Protein AF-A0A7X0MQ30-F1 (afdb_monomer)

Solvent-accessible surface area (backbone atoms only — not comparable to full-atom values): 6557 Å² total; per-residue (Å²): 137,87,84,81,88,86,81,87,87,79,82,89,75,83,76,76,78,77,78,80,74,75,78,70,84,86,68,98,62,91,64,59,76,67,46,70,65,43,79,49,44,94,32,74,65,85,77,55,67,76,88,53,61,70,71,43,67,51,77,50,74,36,59,38,91,88,68,49,41,32,40,32,34,32,32,28,37,94,89,52,46,76,43,52,78,46,75,47,73,62,68,83,75,82,79,127

Mean predicted aligned error: 13.66 Å

Organism: NCBI:txid424798

Secondary structure (DSSP, 8-state):
-------S--------------------SS-----TTSTTTTS--SS--TTSPTT-EEEEEEE-TTS-EEEEEEEE-TTS-EEEEEEEE-------

Foldseek 3Di:
DDDDDDDDDDDDDPPPPPPPPPPQDDDPDPADGDAVQDCQVSHFDPPQPVVDDAQDKDWDWDQGPVRFIKIWIWGQHPVSTITTPDMDTDDPPPDD

Sequence (96 aa):
MKIVAFSAGLLGLALALSSCTTAGASGGGSDIAPIKGSITYGGQPRSKLTKSPIGSTFPHEFIDQFGDRVSETYVIEPDRSLRIIDRHVISESFSD

pLDDT: mean 77.18, std 20.35, range [28.98, 97.19]

Structure (mmCIF, N/CA/C/O backbone):
data_AF-A0A7X0MQ30-F1
#
_entry.id   AF-A0A7X0MQ30-F1
#
loop_
_atom_site.group_PDB
_atom_site.id
_atom_site.type_symbol
_atom_site.label_atom_id
_atom_site.label_alt_id
_atom_site.label_comp_id
_atom_site.label_asym_id
_atom_site.label_entity_id
_atom_site.label_seq_id
_atom_site.pdbx_PDB_ins_code
_atom_site.Cartn_x
_atom_site.Cartn_y
_atom_site.Cartn_z
_atom_site.occupancy
_atom_site.B_iso_or_equiv
_atom_site.auth_seq_id
_atom_site.auth_comp_id
_atom_site.auth_asym_id
_atom_site.auth_atom_id
_atom_site.pdbx_PDB_model_num
ATOM 1 N N . MET A 1 1 ? -52.202 -25.183 -41.433 1.00 39.94 1 MET A N 1
ATOM 2 C CA . MET A 1 1 ? -51.294 -26.238 -41.933 1.00 39.94 1 MET A CA 1
ATOM 3 C C . MET A 1 1 ? -50.430 -26.717 -40.780 1.00 39.94 1 MET A C 1
ATOM 5 O O . MET A 1 1 ? -49.830 -25.893 -40.108 1.00 39.94 1 MET A O 1
ATOM 9 N N . LYS A 1 2 ? -50.468 -28.020 -40.493 1.00 28.98 2 LYS A N 1
ATOM 10 C CA . LYS A 1 2 ? -49.671 -28.688 -39.457 1.00 28.98 2 LYS A CA 1
ATOM 11 C C . LYS A 1 2 ? -48.277 -28.957 -40.024 1.00 28.98 2 LYS A C 1
ATOM 13 O O . LYS A 1 2 ? -48.193 -29.470 -41.136 1.00 28.98 2 LYS A O 1
ATOM 18 N N . ILE A 1 3 ? -47.226 -28.675 -39.264 1.00 41.81 3 ILE A N 1
ATOM 19 C CA . ILE A 1 3 ? -45.889 -29.204 -39.540 1.00 41.81 3 ILE A CA 1
ATOM 20 C C . ILE A 1 3 ? -45.582 -30.151 -38.384 1.00 41.81 3 ILE A C 1
ATOM 22 O O . ILE A 1 3 ? -45.582 -29.751 -37.222 1.00 41.81 3 ILE A O 1
ATOM 26 N N . VAL A 1 4 ? -45.480 -31.432 -38.724 1.00 39.47 4 VAL A N 1
ATOM 27 C CA . VAL A 1 4 ? -45.203 -32.546 -37.817 1.00 39.47 4 VAL A CA 1
ATOM 28 C C . VAL A 1 4 ? -43.687 -32.679 -37.636 1.00 39.47 4 VAL A C 1
ATOM 30 O O . VAL A 1 4 ? -42.911 -32.314 -38.513 1.00 39.47 4 VAL A O 1
ATOM 33 N N . ALA A 1 5 ? -43.330 -33.174 -36.454 1.00 45.81 5 ALA A N 1
ATOM 34 C CA . ALA A 1 5 ? -42.019 -33.367 -35.850 1.00 45.81 5 ALA A CA 1
ATOM 35 C C . ALA A 1 5 ? -40.883 -33.903 -36.743 1.00 45.81 5 ALA A C 1
ATOM 37 O O . ALA A 1 5 ? -41.089 -34.780 -37.577 1.00 45.81 5 ALA A O 1
ATOM 38 N N . PHE A 1 6 ? -39.655 -33.498 -36.399 1.00 42.03 6 PHE A N 1
ATOM 39 C CA . PHE A 1 6 ? -38.478 -34.360 -36.490 1.00 42.03 6 PHE A CA 1
ATOM 40 C C . PHE A 1 6 ? -37.872 -34.516 -35.095 1.00 42.03 6 PHE A C 1
ATOM 42 O O . PHE A 1 6 ? -37.391 -33.574 -34.470 1.00 42.03 6 PHE A O 1
ATOM 49 N N . SER A 1 7 ? -38.010 -35.730 -34.585 1.00 46.62 7 SER A N 1
ATOM 50 C CA . SER A 1 7 ? -37.460 -36.235 -33.341 1.00 46.62 7 SER A CA 1
ATOM 51 C C . SER A 1 7 ? -35.955 -36.477 -33.429 1.00 46.62 7 SER A C 1
ATOM 53 O O . SER A 1 7 ? -35.454 -36.912 -34.461 1.00 46.62 7 SER A O 1
ATOM 55 N N . ALA A 1 8 ? -35.325 -36.347 -32.260 1.00 51.62 8 ALA A N 1
ATOM 56 C CA . ALA A 1 8 ? -34.050 -36.931 -31.856 1.00 51.62 8 ALA A CA 1
ATOM 57 C C . ALA A 1 8 ? -32.776 -36.308 -32.445 1.00 51.62 8 ALA A C 1
ATOM 59 O O . ALA A 1 8 ? -32.358 -36.589 -33.562 1.00 51.62 8 ALA A O 1
ATOM 60 N N . GLY A 1 9 ? -32.091 -35.566 -31.575 1.00 50.53 9 GLY A N 1
ATOM 61 C CA . GLY A 1 9 ? -30.666 -35.296 -31.694 1.00 50.53 9 GLY A CA 1
ATOM 62 C C . GLY A 1 9 ? -30.362 -33.813 -31.694 1.00 50.53 9 GLY A C 1
ATOM 63 O O . GLY A 1 9 ? -30.347 -33.200 -32.748 1.00 50.53 9 GLY A O 1
ATOM 64 N N . LEU A 1 10 ? -30.061 -33.250 -30.524 1.00 50.22 10 LEU A N 1
ATOM 65 C CA . LEU A 1 10 ? -29.051 -32.200 -30.431 1.00 50.22 10 LEU A CA 1
ATOM 66 C C . LEU A 1 10 ? -28.559 -32.112 -28.983 1.00 50.22 10 LEU A C 1
ATOM 68 O O . LEU A 1 10 ? -29.249 -31.613 -28.099 1.00 50.22 10 LEU A O 1
ATOM 72 N N . LEU A 1 11 ? -27.388 -32.718 -28.778 1.00 51.47 11 LEU A N 1
ATOM 73 C CA . LEU A 1 11 ? -26.321 -32.307 -27.869 1.00 51.47 11 LEU A CA 1
ATOM 74 C C . LEU A 1 11 ? -26.724 -31.289 -26.793 1.00 51.47 11 LEU A C 1
ATOM 76 O O . LEU A 1 11 ? -26.901 -30.101 -27.063 1.00 51.47 11 LEU A O 1
ATOM 80 N N . GLY A 1 12 ? -26.748 -31.759 -25.546 1.00 55.94 12 GLY A N 1
ATOM 81 C CA . GLY A 1 12 ? -26.657 -30.883 -24.392 1.00 55.94 12 GLY A CA 1
ATOM 82 C C . GLY A 1 12 ? -25.375 -30.061 -24.475 1.00 55.94 12 GLY A C 1
ATOM 83 O O . GLY A 1 12 ? -24.274 -30.603 -24.418 1.00 55.94 12 GLY A O 1
ATOM 84 N N . LEU A 1 13 ? -25.530 -28.749 -24.591 1.00 53.97 13 LEU A N 1
ATOM 85 C CA . LEU A 1 13 ? -24.466 -27.794 -24.336 1.00 53.97 13 LEU A CA 1
ATOM 86 C C . LEU A 1 13 ? -24.968 -26.848 -23.249 1.00 53.97 13 LEU A C 1
ATOM 88 O O . LEU A 1 13 ? -25.385 -25.722 -23.503 1.00 53.97 13 LEU A O 1
ATOM 92 N N . ALA A 1 14 ? -24.973 -27.351 -22.014 1.00 56.38 14 ALA A N 1
ATOM 93 C CA . ALA A 1 14 ? -25.026 -26.495 -20.844 1.00 56.38 14 ALA A CA 1
ATOM 94 C C . ALA A 1 14 ? -23.694 -25.738 -20.796 1.00 56.38 14 ALA A C 1
ATOM 96 O O . ALA A 1 14 ? -22.693 -26.255 -20.299 1.00 56.38 14 ALA A O 1
ATOM 97 N N . LEU A 1 15 ? -23.655 -24.538 -21.377 1.00 57.44 15 LEU A N 1
ATOM 98 C CA . LEU A 1 15 ? -22.547 -23.617 -21.168 1.00 57.44 15 LEU A CA 1
ATOM 99 C C . LEU A 1 15 ? -22.587 -23.180 -19.702 1.00 57.44 15 LEU A C 1
ATOM 101 O O . LEU A 1 15 ? -23.260 -22.219 -19.335 1.00 57.44 15 LEU A O 1
ATOM 105 N N . ALA A 1 16 ? -21.874 -23.918 -18.855 1.00 60.09 16 ALA A N 1
ATOM 106 C CA . ALA A 1 16 ? -21.435 -23.419 -17.569 1.00 60.09 16 ALA A CA 1
ATOM 107 C C . ALA A 1 16 ? -20.492 -22.244 -17.852 1.00 60.09 16 ALA A C 1
ATOM 109 O O . ALA A 1 16 ? -19.310 -22.429 -18.143 1.00 60.09 16 ALA A O 1
ATOM 110 N N . LEU A 1 17 ? -21.035 -21.028 -17.835 1.00 56.12 17 LEU A N 1
ATOM 111 C CA . LEU A 1 17 ? -20.242 -19.808 -17.786 1.00 56.12 17 LEU A CA 1
ATOM 112 C C . LEU A 1 17 ? -19.455 -19.854 -16.473 1.00 56.12 17 LEU A C 1
ATOM 114 O O . LEU A 1 17 ? -19.978 -19.564 -15.399 1.00 56.12 17 LEU A O 1
ATOM 118 N N . SER A 1 18 ? -18.208 -20.314 -16.559 1.00 58.19 18 SER A N 1
ATOM 119 C CA . SER A 1 18 ? -17.237 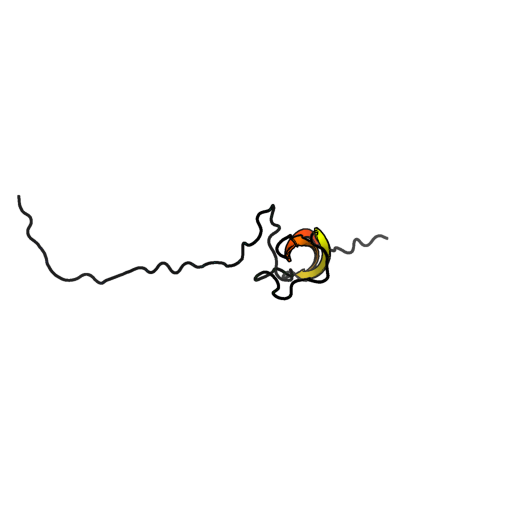-20.226 -15.477 1.00 58.19 18 SER A CA 1
ATOM 120 C C . SER A 1 18 ? -17.034 -18.743 -15.180 1.00 58.19 18 SER A C 1
ATOM 122 O O . SER A 1 18 ? -16.438 -18.015 -15.972 1.00 58.19 18 SER A O 1
ATOM 124 N N . SER A 1 19 ? -17.614 -18.281 -14.073 1.00 52.91 19 SER A N 1
ATOM 125 C CA . SER A 1 19 ? -17.378 -16.942 -13.547 1.00 52.91 19 SER A CA 1
ATOM 126 C C . SER A 1 19 ? -15.902 -16.845 -13.179 1.00 52.91 19 SER A C 1
ATOM 128 O O . SER A 1 19 ? -15.463 -17.412 -12.178 1.00 52.91 19 SER A O 1
ATOM 130 N N . CYS A 1 20 ? -15.126 -16.133 -13.992 1.00 58.97 20 CYS A N 1
ATOM 131 C CA . CYS A 1 20 ? -13.810 -15.640 -13.622 1.00 58.97 20 CYS A CA 1
ATOM 132 C C . CYS A 1 20 ? -13.987 -14.559 -12.548 1.00 58.97 20 CYS A C 1
ATOM 134 O O . CYS A 1 20 ? -13.934 -13.360 -12.809 1.00 58.97 20 CYS A O 1
ATOM 136 N N . THR A 1 21 ? -14.240 -14.987 -11.311 1.00 51.72 21 THR A N 1
ATOM 137 C CA . THR A 1 21 ? -14.206 -14.095 -10.157 1.00 51.72 21 THR A CA 1
ATOM 138 C C . THR A 1 21 ? -12.752 -13.686 -9.947 1.00 51.72 21 THR A C 1
ATOM 140 O O . THR A 1 21 ? -11.996 -14.371 -9.261 1.00 51.72 21 THR A O 1
ATOM 143 N N . THR A 1 22 ? -12.346 -12.564 -10.546 1.00 50.78 22 THR A N 1
ATOM 144 C CA . THR A 1 22 ? -11.201 -11.789 -10.065 1.00 50.78 22 THR A CA 1
ATOM 145 C C . THR A 1 22 ? -11.548 -11.347 -8.647 1.00 50.78 22 THR A C 1
ATOM 147 O O . THR A 1 22 ? -12.189 -10.321 -8.423 1.00 50.78 22 THR A O 1
ATOM 150 N N . ALA A 1 23 ? -11.188 -12.177 -7.671 1.00 49.25 23 ALA A N 1
ATOM 151 C CA . ALA A 1 23 ? -11.203 -11.836 -6.260 1.00 49.25 23 ALA A CA 1
ATOM 152 C C . ALA A 1 23 ? -10.100 -10.794 -6.023 1.00 49.25 23 ALA A C 1
ATOM 154 O O . ALA A 1 23 ? -8.984 -11.129 -5.644 1.00 49.25 23 ALA A O 1
ATOM 155 N N . GLY A 1 24 ? -10.388 -9.537 -6.354 1.00 51.03 24 GLY A N 1
ATOM 156 C CA . GLY A 1 24 ? -9.414 -8.449 -6.272 1.00 51.03 24 GLY A CA 1
ATOM 157 C C . GLY A 1 24 ? -10.007 -7.057 -6.077 1.00 51.03 24 GLY A C 1
ATOM 158 O O . GLY A 1 24 ? -9.249 -6.100 -6.041 1.00 51.03 24 GLY A O 1
ATOM 159 N N . ALA A 1 25 ? -11.327 -6.921 -5.929 1.00 51.44 25 ALA A N 1
ATOM 160 C CA . ALA A 1 25 ? -11.961 -5.647 -5.598 1.00 51.44 25 ALA A CA 1
ATOM 161 C C . ALA A 1 25 ? -12.604 -5.757 -4.211 1.00 51.44 25 ALA A C 1
ATOM 163 O O . ALA A 1 25 ? -13.752 -6.168 -4.059 1.00 51.44 25 ALA A O 1
ATOM 164 N N . SER A 1 26 ? -11.828 -5.462 -3.174 1.00 48.50 26 SER A N 1
ATOM 165 C CA . SER A 1 26 ? -12.323 -5.303 -1.806 1.00 48.50 26 SER A CA 1
ATOM 166 C C . SER A 1 26 ? -11.875 -3.929 -1.326 1.00 48.50 26 SER A C 1
ATOM 168 O O . SER A 1 26 ? -10.770 -3.802 -0.812 1.00 48.50 26 SER A O 1
ATOM 170 N N . GLY A 1 27 ? -12.707 -2.910 -1.553 1.00 47.72 27 GLY A N 1
ATOM 171 C CA . GLY A 1 27 ? -12.417 -1.538 -1.135 1.00 47.72 27 GLY A CA 1
ATOM 172 C C . GLY A 1 27 ? -13.348 -0.514 -1.777 1.00 47.72 27 GLY A C 1
ATOM 173 O O . GLY A 1 27 ? -13.059 0.032 -2.831 1.00 47.72 27 GLY A O 1
ATOM 174 N N . GLY A 1 28 ? -14.503 -0.250 -1.164 1.00 45.88 28 GLY A N 1
ATOM 175 C CA . GLY A 1 28 ? -15.374 0.852 -1.576 1.00 45.88 28 GLY A CA 1
ATOM 176 C C . GLY A 1 28 ? -14.736 2.200 -1.233 1.00 45.88 28 GLY A C 1
ATOM 177 O O . GLY A 1 28 ? -14.860 2.673 -0.110 1.00 45.88 28 GLY A O 1
ATOM 178 N N . GLY A 1 29 ? -14.053 2.813 -2.193 1.00 51.69 29 GLY A N 1
ATOM 179 C CA . GLY A 1 29 ? -13.465 4.148 -2.104 1.00 51.69 29 GLY A CA 1
ATOM 180 C C . GLY A 1 29 ? -12.840 4.522 -3.445 1.00 51.69 29 GLY A C 1
ATOM 181 O O . GLY A 1 29 ? -12.821 3.695 -4.351 1.00 51.69 29 GLY A O 1
ATOM 182 N N . SER A 1 30 ? -12.355 5.754 -3.606 1.00 58.84 30 SER A N 1
ATOM 183 C CA . SER A 1 30 ? -11.515 6.150 -4.747 1.00 58.84 30 SER A CA 1
ATOM 184 C C . SER A 1 30 ? -10.238 5.305 -4.727 1.00 58.84 30 SER A C 1
ATOM 186 O O . SER A 1 30 ? -9.252 5.684 -4.100 1.00 58.84 30 SER A O 1
ATOM 188 N N . ASP A 1 31 ? -10.312 4.099 -5.283 1.00 73.81 31 ASP A N 1
ATOM 189 C CA . ASP A 1 31 ? -9.355 3.044 -4.978 1.00 73.81 31 ASP A CA 1
ATOM 190 C C . ASP A 1 31 ? -8.183 3.145 -5.949 1.00 73.81 31 ASP A C 1
ATOM 192 O O . ASP A 1 31 ? -8.313 2.925 -7.158 1.00 73.81 31 ASP A O 1
ATOM 196 N N . ILE A 1 32 ? -7.025 3.537 -5.423 1.00 90.62 32 ILE A N 1
ATOM 197 C CA . ILE A 1 32 ? -5.776 3.453 -6.167 1.00 90.62 32 ILE A CA 1
ATOM 198 C C . ILE A 1 32 ? -5.498 1.964 -6.357 1.00 90.62 32 ILE A C 1
ATOM 200 O O . ILE A 1 32 ? -5.219 1.244 -5.400 1.00 90.62 32 ILE A O 1
ATOM 204 N N . ALA A 1 33 ? -5.590 1.496 -7.603 1.00 92.31 33 ALA A N 1
ATOM 205 C CA . ALA A 1 33 ? -5.402 0.086 -7.905 1.00 92.31 33 ALA A CA 1
ATOM 206 C C . ALA A 1 33 ? -3.980 -0.378 -7.511 1.00 92.31 33 ALA A C 1
ATOM 208 O O . ALA A 1 33 ? -3.003 0.305 -7.865 1.00 92.31 33 ALA A O 1
ATOM 209 N N . PRO A 1 34 ? -3.845 -1.534 -6.830 1.00 94.25 34 PRO A N 1
ATOM 210 C CA . PRO A 1 34 ? -2.546 -2.114 -6.506 1.00 94.25 34 PRO A CA 1
ATOM 211 C C . PRO A 1 34 ? -1.753 -2.445 -7.773 1.00 94.25 34 PRO A C 1
ATOM 213 O O . PRO A 1 34 ? -2.313 -2.942 -8.752 1.00 94.25 34 PRO A O 1
ATOM 216 N N . ILE A 1 35 ? -0.441 -2.224 -7.737 1.00 95.19 35 ILE A N 1
ATOM 217 C CA . ILE A 1 35 ? 0.495 -2.602 -8.806 1.00 95.19 35 ILE A CA 1
ATOM 218 C C . ILE A 1 35 ? 1.455 -3.679 -8.308 1.00 95.19 35 ILE A C 1
ATOM 220 O O . ILE A 1 35 ? 1.502 -3.983 -7.117 1.00 95.19 35 ILE A O 1
ATOM 224 N N . LYS A 1 36 ? 2.230 -4.289 -9.212 1.00 94.94 36 LYS A N 1
ATOM 225 C CA . LYS A 1 36 ? 3.237 -5.269 -8.798 1.00 94.94 36 LYS A CA 1
ATOM 226 C C . LYS A 1 36 ? 4.194 -4.622 -7.786 1.00 94.94 36 LYS A C 1
ATOM 228 O O . LYS A 1 36 ? 4.889 -3.677 -8.131 1.00 94.94 36 LYS A O 1
ATOM 233 N N . GLY A 1 37 ? 4.233 -5.182 -6.576 1.00 94.31 37 GLY A N 1
ATOM 234 C CA . GLY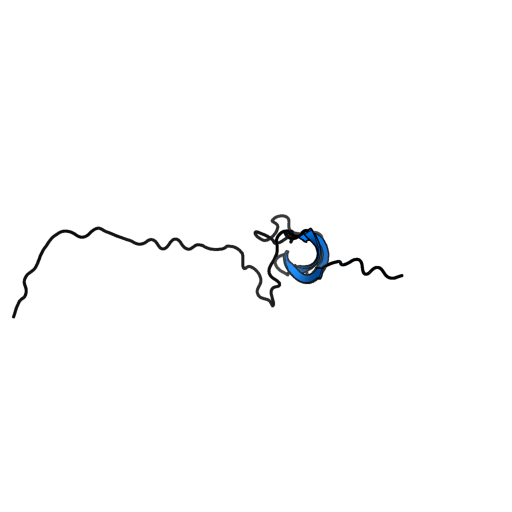 A 1 37 ? 5.060 -4.716 -5.458 1.00 94.31 37 GLY A CA 1
ATOM 235 C C . GLY A 1 37 ? 4.276 -4.028 -4.331 1.00 94.31 37 GLY A C 1
ATOM 236 O O . GLY A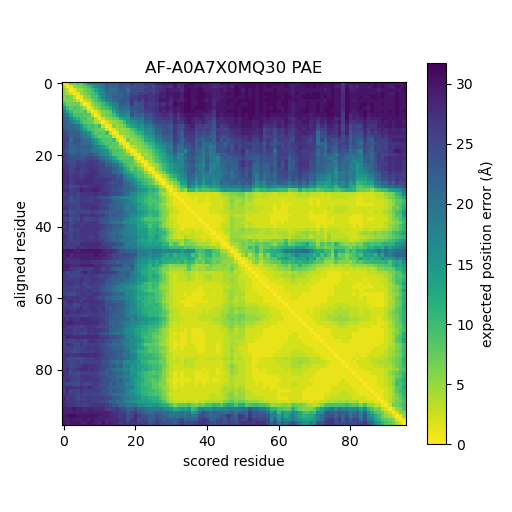 1 37 ? 4.757 -4.017 -3.196 1.00 94.31 37 GLY A O 1
ATOM 237 N N . SER A 1 38 ? 3.042 -3.578 -4.596 1.00 95.88 38 SER A N 1
ATOM 238 C CA . SER A 1 38 ? 2.088 -3.160 -3.561 1.00 95.88 38 SER A CA 1
ATOM 239 C C . SER A 1 38 ? 1.827 -4.296 -2.562 1.00 95.88 38 SER A C 1
ATOM 241 O O . SER A 1 38 ? 1.775 -5.468 -2.941 1.00 95.88 38 SER A O 1
ATOM 243 N N . ILE A 1 39 ? 1.564 -3.968 -1.294 1.00 93.94 39 ILE A N 1
ATOM 244 C CA . ILE A 1 39 ? 1.230 -4.954 -0.246 1.00 93.94 39 ILE A CA 1
ATOM 245 C C . ILE A 1 39 ? -0.068 -5.698 -0.578 1.00 93.94 39 ILE A C 1
ATOM 247 O O . ILE A 1 39 ? -0.216 -6.879 -0.273 1.00 93.94 39 ILE A O 1
ATOM 251 N N . THR A 1 40 ? -1.013 -4.998 -1.202 1.00 93.56 40 THR A N 1
ATOM 252 C CA . THR A 1 40 ? -2.328 -5.524 -1.581 1.00 93.56 40 THR A CA 1
ATOM 253 C C . THR A 1 40 ? -2.350 -6.143 -2.981 1.00 93.56 40 THR A C 1
ATOM 255 O O . THR A 1 40 ? -3.414 -6.526 -3.479 1.00 93.56 40 THR A O 1
ATOM 258 N N . TYR A 1 41 ? -1.192 -6.261 -3.645 1.00 94.25 41 TYR A N 1
ATOM 259 C CA . TYR A 1 41 ? -1.107 -6.896 -4.955 1.00 94.25 41 TYR A CA 1
ATOM 260 C C . TYR A 1 41 ? -1.424 -8.393 -4.857 1.00 94.25 41 TYR A C 1
ATOM 262 O O . TYR A 1 41 ? -0.765 -9.141 -4.139 1.00 94.25 41 TYR A O 1
ATOM 270 N N . GLY A 1 42 ? -2.442 -8.841 -5.597 1.00 91.69 42 GLY A N 1
ATOM 271 C CA . GLY A 1 42 ? -2.948 -10.216 -5.508 1.00 91.69 42 GLY A CA 1
ATOM 272 C C . GLY A 1 42 ? -3.875 -10.475 -4.311 1.00 91.69 42 GLY A C 1
ATOM 273 O O . GLY A 1 42 ? -4.249 -11.624 -4.080 1.00 91.69 42 GLY A O 1
ATOM 274 N N . GLY A 1 43 ? -4.269 -9.429 -3.576 1.00 91.19 43 GLY A N 1
ATOM 275 C CA . GLY A 1 43 ? -5.248 -9.490 -2.491 1.00 91.19 43 GLY A CA 1
ATOM 276 C C . GLY A 1 43 ? -4.745 -8.899 -1.173 1.00 91.19 43 GLY A C 1
ATOM 277 O O . GLY A 1 43 ? -3.596 -8.497 -1.033 1.00 91.19 43 GLY A O 1
ATOM 278 N N . GLN A 1 44 ? -5.632 -8.851 -0.179 1.00 91.81 44 GLN A N 1
ATOM 279 C CA . GLN A 1 44 ? -5.321 -8.316 1.149 1.00 91.81 44 GLN A CA 1
ATOM 280 C C . GLN A 1 44 ? -4.410 -9.266 1.953 1.00 91.81 44 GLN A C 1
ATOM 282 O O . GLN A 1 44 ? -4.628 -10.486 1.937 1.00 91.81 44 GLN A O 1
ATOM 287 N N . PRO A 1 45 ? -3.427 -8.746 2.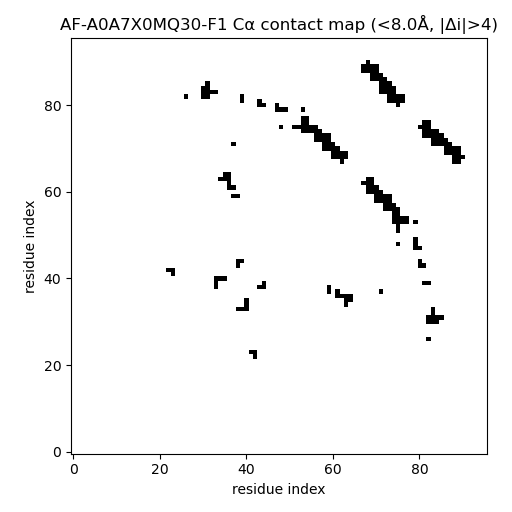714 1.00 86.12 45 PRO A N 1
ATOM 288 C CA . PRO A 1 45 ? -2.573 -9.575 3.555 1.00 86.12 45 PRO A CA 1
ATOM 289 C C . PRO A 1 45 ? -3.384 -10.288 4.645 1.00 86.12 45 PRO A C 1
ATOM 291 O O . PRO A 1 45 ? -4.226 -9.702 5.327 1.00 86.12 45 PRO A O 1
ATOM 294 N N . ARG A 1 46 ? -3.099 -11.580 4.853 1.00 76.00 46 ARG A N 1
ATOM 295 C CA . ARG A 1 46 ? -3.779 -12.397 5.880 1.00 76.00 46 ARG A CA 1
ATOM 296 C C . ARG A 1 46 ? -3.317 -12.048 7.296 1.00 76.00 46 ARG A C 1
ATOM 298 O O . ARG A 1 46 ? -4.081 -12.196 8.249 1.00 76.00 46 ARG A O 1
ATOM 305 N N . SER A 1 47 ? -2.080 -11.572 7.440 1.00 75.31 47 SER A N 1
ATOM 306 C CA . SER A 1 47 ? -1.571 -11.010 8.688 1.00 75.31 47 SER A CA 1
ATOM 307 C C . SER A 1 47 ? -2.096 -9.586 8.842 1.00 75.31 47 SER A C 1
ATOM 309 O O . SER A 1 47 ? -1.521 -8.633 8.319 1.00 75.31 47 SER A O 1
ATOM 311 N N . LYS A 1 48 ? -3.213 -9.437 9.554 1.00 66.56 48 LYS A N 1
ATOM 312 C CA . LYS A 1 48 ? -3.746 -8.118 9.902 1.00 66.56 48 LYS A CA 1
ATOM 313 C C . LYS A 1 48 ? -2.726 -7.375 10.767 1.00 66.56 48 LYS A C 1
ATOM 315 O O . LYS A 1 48 ? -2.182 -7.959 11.709 1.00 66.56 48 LYS A O 1
ATOM 320 N N . LEU A 1 49 ? -2.531 -6.080 10.514 1.00 75.06 49 LEU A N 1
ATOM 321 C CA . LEU A 1 49 ? -1.778 -5.176 11.394 1.00 75.06 49 LEU A CA 1
ATOM 322 C C . LEU A 1 49 ? -2.574 -4.930 12.687 1.00 75.06 49 LEU A C 1
ATOM 324 O O . LEU A 1 49 ? -3.103 -3.854 12.938 1.00 75.06 49 LEU A O 1
ATOM 328 N N . THR A 1 50 ? -2.727 -5.981 13.497 1.00 72.56 50 THR A N 1
ATOM 329 C CA . THR A 1 50 ? -3.617 -6.017 14.668 1.00 72.56 50 THR A CA 1
ATOM 330 C C . THR A 1 50 ? -3.170 -5.085 15.785 1.00 72.56 50 THR A C 1
ATOM 332 O O . THR A 1 50 ? -4.003 -4.622 16.564 1.00 72.56 50 THR A O 1
ATOM 335 N N . LYS A 1 51 ? -1.867 -4.801 15.849 1.00 83.06 51 LYS A N 1
ATOM 336 C CA . LYS A 1 51 ? -1.257 -3.911 16.840 1.00 83.06 51 LYS A CA 1
ATOM 337 C C . LYS A 1 51 ? -1.399 -2.432 16.495 1.00 83.06 51 LYS A C 1
ATOM 339 O O . LYS A 1 51 ? -1.366 -1.614 17.406 1.00 83.06 51 LYS A O 1
ATOM 344 N N . SER A 1 52 ? -1.602 -2.103 15.224 1.00 87.38 52 SER A N 1
ATOM 345 C CA . SER A 1 52 ? -1.818 -0.726 14.796 1.00 87.38 52 SER A CA 1
ATOM 346 C C . SER A 1 52 ? -3.303 -0.348 14.933 1.00 87.38 52 SER A C 1
ATOM 348 O O . SER A 1 52 ? -4.179 -1.182 14.643 1.00 87.38 52 SER A O 1
ATOM 350 N N . PRO A 1 53 ? -3.615 0.878 15.391 1.00 91.75 53 PRO A N 1
ATOM 351 C CA . PRO A 1 53 ? -4.977 1.403 15.401 1.00 91.75 53 PRO A CA 1
ATOM 352 C C . PRO A 1 53 ? -5.598 1.482 13.998 1.00 91.75 53 PRO A C 1
ATOM 354 O O . PRO A 1 53 ? -4.902 1.645 12.997 1.00 91.75 53 PRO A O 1
ATOM 357 N N . ILE A 1 54 ? -6.928 1.412 13.930 1.00 92.69 54 ILE A N 1
ATOM 358 C CA . ILE A 1 54 ? -7.685 1.722 12.706 1.00 92.69 54 ILE A CA 1
ATOM 359 C C . ILE A 1 54 ? -7.451 3.195 12.342 1.00 92.69 54 ILE A C 1
ATOM 361 O O . ILE A 1 54 ? -7.328 4.041 13.227 1.00 92.69 54 ILE A O 1
ATOM 365 N N . GLY A 1 55 ? -7.358 3.493 11.048 1.00 92.81 55 GLY A N 1
ATOM 366 C CA . GLY A 1 55 ? -7.057 4.822 10.517 1.00 92.81 55 GLY A CA 1
ATOM 367 C C . GLY A 1 55 ? -5.576 5.201 10.570 1.00 92.81 55 GLY A C 1
ATOM 368 O O . GLY A 1 55 ? -5.208 6.252 10.057 1.00 92.81 55 GLY A O 1
ATOM 369 N N . SER A 1 56 ? -4.712 4.363 11.157 1.00 94.75 56 SER A N 1
ATOM 370 C CA . SER A 1 56 ? -3.263 4.579 11.088 1.00 94.75 56 SER A CA 1
ATOM 371 C C . SER A 1 56 ? -2.756 4.428 9.663 1.00 94.75 56 SER A C 1
ATOM 373 O O . SER A 1 56 ? -3.225 3.559 8.922 1.00 94.75 56 SER A O 1
ATOM 375 N N . THR A 1 57 ? -1.763 5.245 9.321 1.00 95.25 57 THR A N 1
ATOM 376 C CA . THR A 1 57 ? -1.113 5.227 8.016 1.00 95.25 57 THR A CA 1
ATOM 377 C C . THR A 1 57 ? 0.342 4.807 8.114 1.00 95.25 57 THR A C 1
ATOM 379 O O . THR A 1 57 ? 0.999 5.067 9.122 1.00 95.25 57 THR A O 1
ATOM 382 N N . PHE A 1 58 ? 0.861 4.179 7.065 1.00 94.81 58 PHE A N 1
ATOM 383 C CA . PHE A 1 58 ? 2.277 3.837 6.972 1.00 94.81 58 PHE A CA 1
ATOM 384 C C . PHE A 1 58 ? 2.736 3.771 5.508 1.00 94.81 58 PHE A C 1
ATOM 386 O O . PHE A 1 58 ? 1.931 3.425 4.639 1.00 94.81 58 PHE A O 1
ATOM 393 N N . PRO A 1 59 ? 4.007 4.104 5.228 1.00 96.06 59 PRO A N 1
ATOM 394 C CA . PRO A 1 59 ? 4.575 3.986 3.895 1.00 96.06 59 PRO A CA 1
ATOM 395 C C . PRO A 1 59 ? 5.050 2.556 3.610 1.00 96.06 59 PRO A C 1
ATOM 397 O O . PRO A 1 59 ? 5.411 1.804 4.519 1.00 96.06 59 PRO A O 1
ATOM 400 N N . HIS A 1 60 ? 5.105 2.210 2.331 1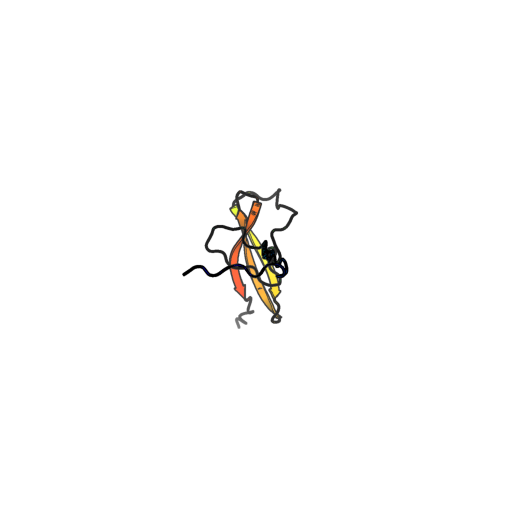.00 95.50 60 HIS A N 1
ATOM 401 C CA . HIS A 1 60 ? 5.745 1.007 1.813 1.00 95.50 60 HIS A CA 1
ATOM 402 C C . HIS A 1 60 ? 6.434 1.341 0.497 1.00 95.50 60 HIS A C 1
ATOM 404 O O . HIS A 1 60 ? 5.792 1.789 -0.452 1.00 95.50 60 HIS A O 1
ATOM 410 N N . GLU A 1 61 ? 7.741 1.109 0.456 1.00 97.19 61 GLU A N 1
ATOM 411 C CA . GLU A 1 61 ? 8.550 1.326 -0.734 1.00 97.19 61 GLU A CA 1
ATOM 412 C C . GLU A 1 61 ? 8.883 0.005 -1.416 1.00 97.19 61 GLU A C 1
ATOM 414 O O . GLU A 1 61 ? 9.219 -0.989 -0.764 1.00 97.19 61 GLU A O 1
ATOM 419 N N . PHE A 1 62 ? 8.838 0.002 -2.742 1.00 97.12 62 PHE A N 1
ATOM 420 C CA . PHE A 1 62 ? 9.195 -1.154 -3.553 1.00 97.12 62 PHE A CA 1
ATOM 421 C C . PHE A 1 62 ? 9.729 -0.731 -4.921 1.00 97.12 62 PHE A C 1
ATOM 423 O O . PHE A 1 62 ? 9.577 0.414 -5.339 1.00 97.12 62 PHE A O 1
ATOM 430 N N . ILE A 1 63 ? 10.365 -1.678 -5.612 1.00 96.94 63 ILE A N 1
ATOM 431 C CA . ILE A 1 63 ? 10.702 -1.541 -7.029 1.00 96.94 63 ILE A CA 1
ATOM 432 C C . ILE A 1 63 ? 9.571 -2.163 -7.837 1.00 96.94 63 ILE A C 1
ATOM 434 O O . ILE A 1 63 ? 9.199 -3.316 -7.592 1.00 96.94 63 ILE A O 1
ATOM 438 N N . ASP A 1 64 ? 9.006 -1.397 -8.758 1.00 95.06 64 ASP A N 1
ATOM 439 C CA . ASP A 1 64 ? 7.904 -1.860 -9.586 1.00 95.06 64 ASP A CA 1
ATOM 440 C C . ASP A 1 64 ? 8.380 -2.765 -10.741 1.00 95.06 64 ASP A C 1
ATOM 442 O O . ASP A 1 64 ? 9.535 -3.187 -10.834 1.00 95.06 64 ASP A O 1
ATOM 446 N N . GLN A 1 65 ? 7.461 -3.113 -11.638 1.00 92.88 65 GLN A N 1
ATOM 447 C CA . GLN A 1 65 ? 7.769 -3.959 -12.793 1.00 92.88 65 GLN A CA 1
ATOM 448 C C . GLN A 1 65 ? 8.616 -3.280 -13.883 1.00 92.88 65 GLN A C 1
ATOM 450 O O . GLN A 1 65 ? 9.126 -3.984 -14.754 1.00 92.88 65 GLN A O 1
ATOM 455 N N . PHE A 1 66 ? 8.725 -1.953 -13.868 1.00 94.69 66 PHE A N 1
ATOM 456 C CA . PHE A 1 66 ? 9.496 -1.156 -14.819 1.00 94.69 66 PHE A CA 1
ATOM 457 C C . PHE A 1 66 ? 10.883 -0.784 -14.272 1.00 94.69 66 PHE A C 1
ATOM 459 O O . PHE A 1 66 ? 11.739 -0.349 -15.038 1.00 94.69 66 PH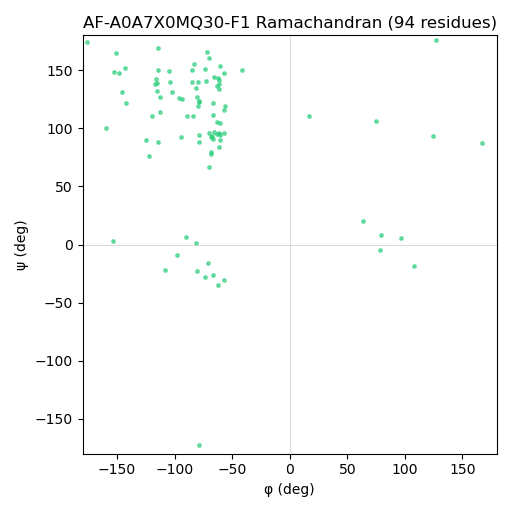E A O 1
ATOM 466 N N . GLY A 1 67 ? 11.138 -1.049 -12.986 1.00 94.88 67 GLY A N 1
ATOM 467 C CA . GLY A 1 67 ? 12.396 -0.734 -12.310 1.00 94.88 67 GLY A CA 1
ATOM 468 C C . GLY A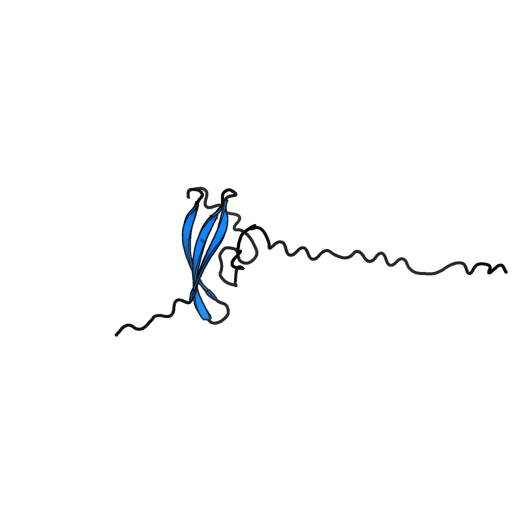 1 67 ? 12.354 0.585 -11.539 1.00 94.88 67 GLY A C 1
ATOM 469 O O . GLY A 1 67 ? 13.378 0.984 -10.985 1.00 94.88 67 GLY A O 1
ATOM 470 N N . ASP A 1 68 ? 11.192 1.233 -11.464 1.00 94.81 68 ASP A N 1
ATOM 471 C CA . ASP A 1 68 ? 11.009 2.485 -10.744 1.00 94.81 68 ASP A CA 1
ATOM 472 C C . ASP A 1 68 ? 10.873 2.223 -9.243 1.00 94.81 68 ASP A C 1
ATOM 474 O O . ASP A 1 68 ? 10.209 1.275 -8.808 1.00 94.81 68 ASP A O 1
ATOM 478 N N . ARG A 1 69 ? 11.486 3.085 -8.423 1.00 96.44 69 ARG A N 1
ATOM 479 C CA . ARG A 1 69 ? 11.258 3.082 -6.977 1.00 96.44 69 ARG A CA 1
ATOM 480 C C . ARG A 1 69 ? 9.947 3.801 -6.692 1.00 96.44 69 ARG A C 1
ATOM 482 O O . ARG A 1 69 ? 9.810 4.985 -6.976 1.00 96.44 69 ARG A O 1
ATOM 489 N N . VAL A 1 70 ? 8.994 3.098 -6.099 1.00 96.75 70 VAL A N 1
ATOM 490 C CA . VAL A 1 70 ? 7.661 3.613 -5.783 1.00 96.75 70 VAL A CA 1
ATOM 491 C C . VAL A 1 70 ? 7.479 3.640 -4.273 1.00 96.75 70 VAL A C 1
ATOM 493 O O . VAL A 1 70 ? 7.870 2.694 -3.593 1.00 96.75 70 VAL A O 1
ATOM 496 N N . SER A 1 71 ? 6.862 4.705 -3.761 1.00 97.19 71 SER A N 1
ATOM 497 C CA . SER A 1 71 ? 6.367 4.787 -2.388 1.00 97.19 71 SER A CA 1
ATOM 498 C C . SER A 1 71 ? 4.848 4.847 -2.394 1.00 97.19 71 SER A C 1
ATOM 500 O O . SER A 1 71 ? 4.244 5.680 -3.075 1.00 97.19 71 SER A O 1
ATOM 502 N N . GLU A 1 72 ? 4.225 3.947 -1.643 1.00 97.12 72 GLU A N 1
ATOM 503 C CA . GLU A 1 72 ? 2.785 3.926 -1.417 1.00 97.12 72 GLU A CA 1
ATOM 504 C C . GLU A 1 72 ? 2.487 4.184 0.058 1.00 97.12 72 GLU A C 1
ATOM 506 O O . GLU A 1 72 ? 3.056 3.541 0.941 1.00 97.12 72 GLU A O 1
ATOM 511 N N . THR A 1 73 ? 1.549 5.090 0.333 1.00 96.31 73 THR A N 1
ATOM 512 C CA . THR A 1 73 ? 1.021 5.279 1.686 1.00 96.31 73 THR A CA 1
ATOM 513 C C . THR A 1 73 ? -0.270 4.496 1.837 1.00 96.31 73 THR A C 1
ATOM 515 O O . THR A 1 73 ? -1.220 4.669 1.070 1.00 96.31 73 THR A O 1
ATOM 518 N N . TYR A 1 74 ? -0.313 3.659 2.865 1.00 94.69 74 TYR A N 1
ATOM 519 C CA . TYR A 1 74 ? -1.459 2.833 3.206 1.00 94.69 74 TYR A CA 1
ATOM 520 C C . TYR A 1 74 ? -2.193 3.392 4.411 1.00 94.69 74 TYR A C 1
ATOM 522 O O . TYR A 1 74 ? -1.561 3.937 5.310 1.00 94.69 74 TYR A O 1
ATOM 530 N N . VAL A 1 75 ? -3.508 3.188 4.463 1.00 94.31 75 VAL A N 1
ATOM 531 C CA . VAL A 1 75 ? -4.339 3.367 5.659 1.00 94.31 75 VAL A CA 1
ATOM 532 C C . VAL A 1 75 ? -4.946 2.031 6.083 1.00 94.31 75 VAL A C 1
ATOM 534 O O . VAL A 1 75 ? -5.314 1.208 5.242 1.00 94.31 75 VAL A O 1
ATOM 537 N N . ILE A 1 76 ? -5.043 1.808 7.394 1.00 93.38 76 ILE A N 1
ATOM 538 C CA . ILE A 1 76 ? -5.730 0.647 7.968 1.00 93.38 76 ILE A CA 1
ATOM 539 C C . ILE A 1 76 ? -7.226 0.952 8.061 1.00 93.38 76 ILE A C 1
ATOM 541 O O . ILE A 1 76 ? -7.649 1.762 8.885 1.00 93.38 76 ILE A O 1
ATOM 545 N N . GLU A 1 77 ? -8.030 0.277 7.251 1.00 92.75 77 GLU A N 1
ATOM 546 C CA . GLU A 1 77 ? -9.486 0.417 7.241 1.00 92.75 77 GLU A CA 1
ATOM 547 C C . GLU A 1 77 ? -10.146 -0.218 8.485 1.00 92.75 77 GLU A C 1
ATOM 549 O O . GLU A 1 77 ? -9.514 -1.008 9.201 1.00 92.75 77 GLU A O 1
ATOM 554 N N . PRO A 1 78 ? -11.429 0.080 8.778 1.00 92.00 78 PRO A N 1
ATOM 555 C CA . PRO A 1 78 ? -12.143 -0.490 9.926 1.00 92.00 78 PRO A CA 1
ATOM 556 C C . PRO A 1 78 ? -12.197 -2.025 9.959 1.00 92.00 78 PRO A C 1
ATOM 558 O O . PRO A 1 78 ? -12.179 -2.625 11.034 1.00 92.00 78 PRO A O 1
ATOM 561 N N . ASP A 1 79 ? -12.206 -2.679 8.796 1.00 90.06 79 ASP A N 1
ATOM 562 C CA . ASP A 1 79 ? -12.146 -4.142 8.655 1.00 90.06 79 ASP A CA 1
ATOM 563 C C . ASP A 1 79 ? -10.710 -4.713 8.762 1.00 90.06 79 ASP A C 1
ATOM 565 O O . ASP A 1 79 ? -10.493 -5.937 8.719 1.00 90.06 79 ASP A O 1
ATOM 569 N N . ARG A 1 80 ? -9.730 -3.826 8.988 1.00 89.06 80 ARG A N 1
ATOM 570 C CA . ARG A 1 80 ? -8.279 -4.052 8.988 1.00 89.06 80 ARG A CA 1
ATOM 571 C C . ARG A 1 80 ? -7.712 -4.490 7.638 1.00 89.06 80 ARG A C 1
ATOM 573 O O . ARG A 1 80 ? -6.627 -5.076 7.612 1.00 89.06 80 ARG A O 1
ATOM 580 N N . SER A 1 81 ? -8.430 -4.235 6.550 1.00 90.75 81 SER A N 1
ATOM 581 C CA . SER A 1 81 ? -7.834 -4.211 5.220 1.00 90.75 81 SER A CA 1
ATOM 582 C C . SER A 1 81 ? -6.935 -2.980 5.075 1.00 90.75 81 SER A C 1
ATOM 584 O O . SER A 1 81 ? -6.990 -2.036 5.868 1.00 90.75 81 SER A O 1
ATOM 586 N N . LEU A 1 82 ? -6.043 -3.031 4.098 1.00 92.44 82 LEU A N 1
ATOM 587 C CA . LEU A 1 82 ? -5.178 -1.927 3.733 1.00 92.44 82 LEU A CA 1
ATOM 588 C C . LEU A 1 82 ? -5.728 -1.264 2.478 1.00 92.44 82 LEU A C 1
ATOM 590 O O . LEU A 1 82 ? -5.987 -1.948 1.487 1.00 92.44 82 LEU A O 1
ATOM 594 N N . ARG A 1 83 ? -5.843 0.059 2.494 1.00 92.75 83 ARG A N 1
ATOM 595 C CA . ARG A 1 83 ? -6.179 0.845 1.307 1.00 92.75 83 ARG A CA 1
ATOM 596 C C . ARG A 1 83 ? -5.035 1.782 0.967 1.00 92.75 83 ARG A C 1
ATOM 598 O O . ARG A 1 83 ? -4.452 2.391 1.863 1.00 92.75 83 ARG A O 1
ATOM 605 N N . ILE A 1 84 ? -4.7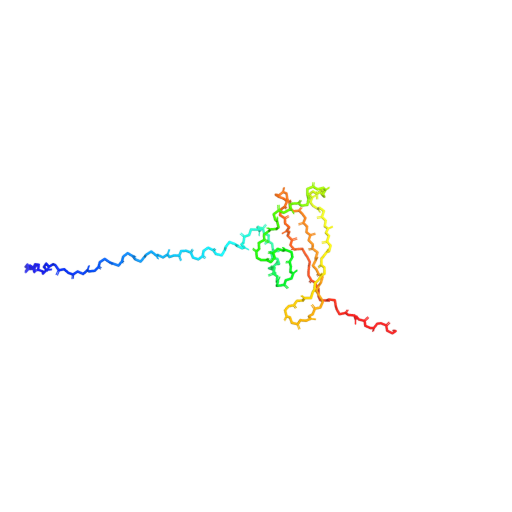20 1.890 -0.318 1.00 95.06 84 ILE A N 1
ATOM 606 C CA . ILE A 1 84 ? -3.709 2.824 -0.812 1.00 95.06 84 ILE A CA 1
ATOM 607 C C . ILE A 1 84 ? -4.357 4.211 -0.859 1.00 95.06 84 ILE A C 1
ATOM 609 O O . ILE A 1 84 ? -5.405 4.387 -1.481 1.00 95.06 84 ILE A O 1
ATOM 613 N N . ILE A 1 85 ? -3.761 5.182 -0.167 1.00 95.38 85 ILE A N 1
ATOM 614 C CA . ILE A 1 85 ? -4.246 6.572 -0.129 1.00 95.38 85 ILE A CA 1
ATOM 615 C C . ILE A 1 85 ? -3.353 7.537 -0.902 1.00 95.38 85 ILE A C 1
ATOM 617 O O . ILE A 1 85 ? -3.828 8.593 -1.304 1.00 95.38 85 ILE A O 1
ATOM 621 N N . ASP A 1 86 ? -2.093 7.171 -1.125 1.00 95.44 86 ASP A N 1
ATOM 622 C CA . ASP A 1 86 ? -1.145 7.938 -1.929 1.00 95.44 86 ASP A CA 1
ATOM 623 C C . ASP A 1 86 ? -0.161 6.995 -2.627 1.00 95.44 86 ASP A C 1
ATOM 625 O O . ASP A 1 86 ? 0.189 5.945 -2.078 1.00 95.44 86 ASP A O 1
ATOM 629 N N . ARG A 1 87 ? 0.285 7.381 -3.826 1.00 95.56 87 ARG A N 1
ATOM 630 C CA . ARG A 1 87 ? 1.359 6.715 -4.565 1.00 95.56 87 ARG A CA 1
ATOM 631 C C . ARG A 1 87 ? 2.168 7.741 -5.344 1.00 95.56 87 ARG A C 1
ATOM 633 O O . ARG A 1 87 ? 1.600 8.482 -6.144 1.00 95.56 87 ARG A O 1
ATOM 640 N N . HIS A 1 88 ? 3.488 7.680 -5.218 1.00 95.25 88 HIS A N 1
ATOM 641 C CA . HIS A 1 88 ? 4.407 8.468 -6.032 1.00 95.25 88 HIS A CA 1
ATOM 642 C C . HIS A 1 88 ? 5.677 7.682 -6.378 1.00 95.25 88 HIS A C 1
ATOM 644 O O . HIS A 1 88 ? 6.099 6.783 -5.650 1.00 95.25 88 HIS A O 1
ATOM 650 N N . VAL A 1 89 ? 6.283 8.025 -7.516 1.00 95.56 89 VAL A N 1
ATOM 651 C CA . VAL A 1 89 ? 7.607 7.524 -7.898 1.00 95.56 89 VAL A CA 1
ATOM 652 C C . VAL A 1 89 ? 8.648 8.356 -7.159 1.00 95.56 89 VAL A C 1
ATOM 654 O O . VAL A 1 89 ? 8.632 9.585 -7.229 1.00 95.56 89 VAL A O 1
ATOM 657 N N . ILE A 1 90 ? 9.547 7.688 -6.445 1.00 93.56 90 ILE A N 1
ATOM 658 C CA . ILE A 1 90 ? 10.705 8.310 -5.818 1.00 93.56 90 ILE A CA 1
ATOM 659 C C . ILE A 1 90 ? 11.746 8.510 -6.914 1.00 93.56 90 ILE A C 1
ATOM 661 O O . ILE A 1 90 ? 12.598 7.661 -7.169 1.00 93.56 90 ILE A O 1
ATOM 665 N N . SER A 1 91 ? 11.666 9.651 -7.582 1.00 86.75 91 SER A N 1
ATOM 666 C CA . SER A 1 91 ? 12.817 10.207 -8.273 1.00 86.75 91 SER A CA 1
ATOM 667 C C . SER A 1 91 ? 13.692 10.877 -7.225 1.00 86.75 91 SER A C 1
ATOM 669 O O . SER A 1 91 ? 13.221 11.782 -6.533 1.00 86.75 91 SER A O 1
ATOM 671 N N . GLU A 1 92 ? 14.955 10.470 -7.111 1.00 73.94 92 GLU A N 1
ATOM 672 C CA . GLU A 1 92 ? 15.953 11.304 -6.449 1.00 73.94 92 GLU A CA 1
ATOM 673 C C . GLU A 1 92 ? 16.032 12.603 -7.256 1.00 73.94 92 GLU A C 1
ATOM 675 O O . GLU A 1 92 ? 16.689 12.676 -8.294 1.00 73.94 92 GLU A O 1
ATOM 680 N N . SER A 1 93 ? 15.280 13.625 -6.843 1.00 65.50 93 SER A N 1
ATOM 681 C CA . SER A 1 93 ? 15.514 14.974 -7.324 1.00 65.50 93 SER A CA 1
ATOM 682 C C . SER A 1 93 ? 16.885 15.344 -6.786 1.00 65.50 93 SER A C 1
ATOM 684 O O . SER A 1 93 ? 17.020 15.678 -5.609 1.00 65.50 93 SER A O 1
ATOM 686 N N . PHE A 1 94 ? 17.903 15.170 -7.625 1.00 63.19 94 PHE A N 1
ATOM 687 C CA . PHE A 1 94 ? 19.262 15.617 -7.372 1.00 63.19 94 PHE A CA 1
ATOM 688 C C . PHE A 1 94 ? 19.178 17.126 -7.125 1.00 63.19 94 PHE A C 1
ATOM 690 O O . PHE A 1 94 ? 19.029 17.912 -8.059 1.00 63.19 94 PHE A O 1
ATOM 697 N N . SER A 1 95 ? 19.120 17.516 -5.855 1.00 59.69 95 SER A N 1
ATOM 698 C CA . SER A 1 95 ? 19.127 18.913 -5.449 1.00 59.69 95 SER A CA 1
ATOM 699 C C . SER A 1 95 ? 20.579 19.248 -5.141 1.00 59.69 95 SER A C 1
ATOM 701 O O . SER A 1 95 ? 21.056 18.956 -4.045 1.00 59.69 95 SER A O 1
ATOM 703 N N . ASP A 1 96 ? 21.272 19.759 -6.159 1.00 55.66 96 ASP A N 1
ATOM 704 C CA . ASP A 1 96 ? 22.513 20.534 -6.020 1.00 55.66 96 ASP A CA 1
ATOM 705 C C . ASP A 1 96 ? 22.216 21.884 -5.340 1.00 55.66 96 ASP A C 1
ATOM 707 O O . ASP A 1 96 ? 21.142 22.471 -5.636 1.00 55.66 96 ASP A O 1
#

Radius of gyration: 24.57 Å; Cα contacts (8 Å, |Δi|>4): 118; chains: 1; bounding box: 74×58×59 Å

Nearest PDB structures (foldseek):
  7pk4-assembly1_B  TM=7.061E-01  e=8.453E-01  Ixodes ricinus
  6lwz-assembly2_B  TM=5.851E-01  e=1.380E+00  Brevibacillus sp. SKDU10
  3u2a-assembly1_A-2  TM=5.639E-01  e=1.016E+00  Caulobacter vibrioides
  3od9-assembly2_C-2  TM=4.666E-01  e=1.298E+00  Aeromonas hydrophila subsp. hydrophila ATCC 7966
  3od9-assembly1_B  TM=4.531E-01  e=1.994E+00  Aeromonas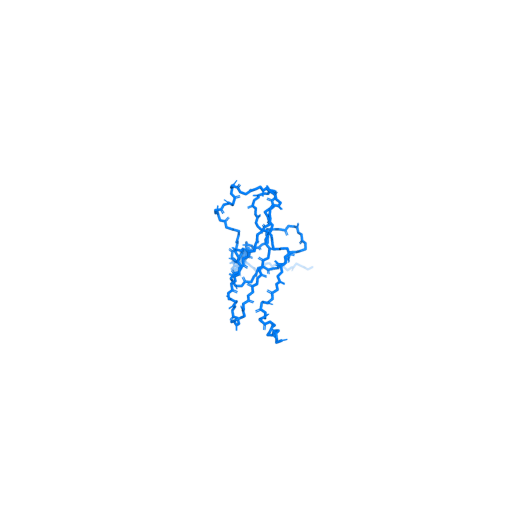 hydrophila subsp. hydrophila ATCC 7966